Protein AF-A0A7X7KLT2-F1 (afdb_monomer_lite)

Secondary structure (DSSP, 8-state):
-HHHHHHHHHHHHHHHHHHHHHTT----HHHHHHHHHHHHH-STTTHHHHHHHHHHHHHHTT-SS-HHHHHHHHHHHHHHHHHHH--SS-HHHHHHHHHHHHHHHHHHHHHHHHTTT----HHHHHHHHHHHHHHHHHHHHHHHHHHHHHHHHHHHTTPPPGGGTTT--

pLDDT: mean 88.6, std 9.29, range [39.09, 97.25]

Foldseek 3Di:
DVLVLLLVLLVVQLVVCLVCVVVVQRFNSNLLSLLFCCLFPNCPSCVVVQVVSLVVSCVSVVQPDSLSVQLNVVSRVLSVVCSPPFQQADLQRQLQNQLVSLLSSLVSVLCSVPVVPDDDDPVSVVVSVVSNVSSNNSRSVVSSVSLVVSQVVCVVVVHTHSNCSVVPD

Radius of gyration: 15.7 Å; chains: 1; bounding box: 41×30×47 Å

Sequence (169 aa):
MLTVWLLCSIFLALVAEVILGNVGLRVPLFMLAAFYVTVVHGWRRPLAWLLLLGTCLDLAYGRSFPASLLAMPAVLPLAMFWRRHGDCRHAAAQALAGAAVGLLAALAAVLALVLPGARWDGALGGEVILMLAEGALGGGLVLPLLCLGLDAVAEAMVFDRYQQVRHGR

Structure (mmCIF, N/CA/C/O backbone):
data_AF-A0A7X7KLT2-F1
#
_entry.id   AF-A0A7X7KLT2-F1
#
loop_
_atom_site.group_PDB
_atom_site.id
_atom_site.type_symbol
_atom_site.label_atom_id
_atom_site.label_alt_id
_atom_site.label_comp_id
_atom_site.label_asym_id
_atom_site.label_entity_id
_atom_site.label_seq_id
_atom_site.pdbx_PDB_ins_code
_atom_site.Cartn_x
_atom_site.Cartn_y
_atom_site.Cartn_z
_atom_site.occupancy
_atom_site.B_iso_or_equiv
_atom_site.auth_seq_id
_atom_site.auth_comp_id
_atom_site.auth_asym_id
_atom_site.auth_atom_id
_atom_site.pdbx_PDB_model_num
ATOM 1 N N . MET A 1 1 ? -11.868 -13.060 15.964 1.00 84.12 1 MET A N 1
ATOM 2 C CA . MET A 1 1 ? -12.552 -12.135 15.034 1.00 84.12 1 MET A CA 1
ATOM 3 C C . MET A 1 1 ? -11.610 -11.090 14.456 1.00 84.12 1 MET A C 1
ATOM 5 O O . MET A 1 1 ? -11.436 -11.095 13.247 1.00 84.12 1 MET A O 1
ATOM 9 N N . LEU A 1 2 ? -10.911 -10.290 15.272 1.00 85.94 2 LEU A N 1
ATOM 10 C CA . LEU A 1 2 ? -9.993 -9.256 14.768 1.00 85.94 2 LEU A CA 1
ATOM 11 C C . LEU A 1 2 ? -8.937 -9.765 13.762 1.00 85.94 2 LEU A C 1
ATOM 13 O O . LEU A 1 2 ? -8.802 -9.204 12.683 1.00 85.94 2 LEU A O 1
ATOM 17 N N . THR A 1 3 ? -8.216 -10.849 14.073 1.00 86.69 3 THR A N 1
ATOM 18 C CA . THR A 1 3 ? -7.190 -11.411 13.168 1.00 86.69 3 THR A CA 1
ATOM 19 C C . THR A 1 3 ? -7.764 -11.844 11.820 1.00 86.69 3 THR A C 1
ATOM 21 O O . THR A 1 3 ? -7.119 -11.649 10.797 1.00 86.69 3 THR A O 1
ATOM 24 N N . VAL A 1 4 ? -8.980 -12.401 11.817 1.00 89.75 4 VAL A N 1
ATOM 25 C CA . VAL A 1 4 ? -9.672 -12.819 10.589 1.00 89.75 4 VAL A CA 1
ATOM 26 C C . VAL A 1 4 ? -9.991 -11.595 9.745 1.00 89.75 4 VAL A C 1
ATOM 28 O O . VAL A 1 4 ? -9.666 -11.576 8.568 1.00 89.75 4 VAL A O 1
ATOM 31 N N . TRP A 1 5 ? -10.536 -10.540 10.355 1.00 88.94 5 TRP A N 1
ATOM 32 C CA . TRP A 1 5 ? -10.810 -9.294 9.646 1.00 88.94 5 TRP A CA 1
ATOM 33 C C . TRP A 1 5 ? -9.538 -8.658 9.067 1.00 88.94 5 TRP A C 1
ATOM 35 O O . TRP A 1 5 ? -9.530 -8.280 7.897 1.00 88.94 5 TRP A O 1
ATOM 45 N N . LEU A 1 6 ? -8.447 -8.602 9.840 1.00 89.12 6 LEU A N 1
ATOM 46 C CA . LEU A 1 6 ? -7.153 -8.097 9.368 1.00 89.12 6 LEU A CA 1
ATOM 47 C C . LEU A 1 6 ? -6.644 -8.885 8.160 1.00 89.12 6 LEU A C 1
ATOM 49 O O . LEU A 1 6 ? -6.270 -8.295 7.149 1.00 89.12 6 LEU A O 1
ATOM 53 N N . LEU A 1 7 ? -6.658 -10.214 8.263 1.00 91.50 7 LEU A N 1
ATOM 54 C CA . LEU A 1 7 ? -6.195 -11.098 7.203 1.00 91.50 7 LEU A CA 1
ATOM 55 C C . LEU A 1 7 ? -7.076 -10.968 5.959 1.00 91.50 7 LEU A C 1
ATOM 57 O O . LEU A 1 7 ? -6.538 -10.810 4.871 1.00 91.50 7 LEU A O 1
ATOM 61 N N . CYS A 1 8 ? -8.402 -10.939 6.111 1.00 93.06 8 CYS A N 1
ATOM 62 C CA . CYS A 1 8 ? -9.330 -10.700 5.008 1.00 93.06 8 CYS A CA 1
ATOM 63 C C . CYS A 1 8 ? -9.088 -9.343 4.343 1.00 93.06 8 CYS A C 1
ATOM 65 O O . CYS A 1 8 ? -9.063 -9.273 3.122 1.00 93.06 8 CYS A O 1
ATOM 67 N N . SER A 1 9 ? -8.864 -8.280 5.116 1.00 92.62 9 SER A N 1
ATOM 68 C CA . SER A 1 9 ? -8.657 -6.928 4.578 1.00 92.62 9 SER A CA 1
ATOM 69 C C . SER A 1 9 ? -7.374 -6.849 3.751 1.00 92.62 9 SER A C 1
ATOM 71 O O . SER A 1 9 ? -7.382 -6.351 2.627 1.00 92.62 9 SER A O 1
ATOM 73 N N . ILE A 1 10 ? -6.276 -7.396 4.280 1.00 94.12 10 ILE A N 1
ATOM 74 C CA . ILE A 1 10 ? -4.982 -7.434 3.591 1.00 94.12 10 ILE A CA 1
ATOM 75 C C . ILE A 1 10 ? -5.048 -8.363 2.369 1.00 94.12 10 ILE A C 1
ATOM 77 O O . ILE A 1 10 ? -4.533 -8.020 1.308 1.00 94.12 10 ILE A O 1
ATOM 81 N N . PHE A 1 11 ? -5.694 -9.524 2.493 1.00 95.19 11 PHE A N 1
ATOM 82 C CA . PHE A 1 11 ? -5.851 -10.476 1.395 1.00 95.19 11 PHE A CA 1
ATOM 83 C C . PHE A 1 11 ? -6.709 -9.907 0.260 1.00 95.19 11 PHE A C 1
ATOM 85 O O . PHE A 1 11 ? -6.334 -10.017 -0.902 1.00 95.19 11 PHE A O 1
ATOM 92 N N . LEU A 1 12 ? -7.824 -9.244 0.576 1.00 95.62 12 LEU A N 1
ATOM 93 C CA . LEU A 1 12 ? -8.656 -8.578 -0.427 1.00 95.62 12 LEU A CA 1
ATOM 94 C C . LEU A 1 12 ? -7.902 -7.437 -1.112 1.00 95.62 12 LEU A C 1
ATOM 96 O O . LEU A 1 12 ? -8.010 -7.300 -2.326 1.00 95.62 12 LEU A O 1
ATOM 100 N N . ALA A 1 13 ? -7.103 -6.663 -0.371 1.00 96.06 13 ALA A N 1
ATOM 101 C CA . ALA A 1 13 ? -6.248 -5.633 -0.957 1.00 96.06 13 ALA A CA 1
ATOM 102 C C . ALA A 1 13 ? -5.198 -6.227 -1.909 1.00 96.06 13 ALA A C 1
ATOM 104 O O . ALA A 1 13 ? -4.985 -5.681 -2.986 1.00 96.06 13 ALA A O 1
ATOM 105 N N . LEU A 1 14 ? -4.597 -7.368 -1.551 1.00 95.50 14 LEU A N 1
ATOM 106 C CA . LEU A 1 14 ? -3.688 -8.117 -2.422 1.00 95.50 14 LEU A CA 1
ATOM 107 C C . LEU A 1 14 ? -4.389 -8.575 -3.704 1.00 95.50 14 LEU A C 1
ATOM 109 O O . LEU A 1 14 ? -3.888 -8.332 -4.797 1.00 95.50 14 LEU A O 1
ATOM 113 N N . VAL A 1 15 ? -5.550 -9.225 -3.587 1.00 96.25 15 VAL A N 1
ATOM 114 C CA . VAL A 1 15 ? -6.308 -9.720 -4.749 1.00 96.25 15 VAL A CA 1
ATOM 115 C C . VAL A 1 15 ? -6.725 -8.561 -5.653 1.00 96.25 15 VAL A C 1
ATOM 117 O O . VAL A 1 15 ? -6.555 -8.640 -6.867 1.00 96.25 15 VAL A O 1
ATOM 120 N N . ALA A 1 16 ? -7.223 -7.470 -5.070 1.00 95.12 16 ALA A N 1
ATOM 121 C CA . ALA A 1 16 ? -7.575 -6.267 -5.810 1.00 95.12 16 ALA A CA 1
ATOM 122 C C . ALA A 1 16 ? -6.353 -5.658 -6.512 1.00 95.12 16 ALA A C 1
ATOM 124 O O . ALA A 1 16 ? -6.463 -5.280 -7.675 1.00 95.12 16 ALA A O 1
ATOM 125 N N . GLU A 1 17 ? -5.189 -5.614 -5.853 1.00 95.88 17 GLU A N 1
ATOM 126 C CA . GLU A 1 17 ? -3.946 -5.149 -6.473 1.00 95.88 17 GLU A CA 1
ATOM 127 C C . GLU A 1 17 ? -3.595 -5.989 -7.699 1.00 95.88 17 GLU A C 1
ATOM 129 O O . GLU A 1 17 ? -3.353 -5.423 -8.756 1.00 95.88 17 GLU A O 1
ATOM 134 N N . VAL A 1 18 ? -3.628 -7.321 -7.591 1.00 94.50 18 VAL A N 1
ATOM 135 C CA . VAL A 1 18 ? -3.323 -8.226 -8.712 1.00 94.50 18 VAL A CA 1
ATOM 136 C C . VAL A 1 18 ? -4.307 -8.041 -9.872 1.00 94.50 18 VAL A C 1
ATOM 138 O O . VAL A 1 18 ? -3.893 -7.980 -11.029 1.00 94.50 18 VAL A O 1
ATOM 141 N N . ILE A 1 19 ? -5.608 -7.914 -9.587 1.00 95.12 19 ILE A N 1
ATOM 142 C CA . ILE A 1 19 ? -6.631 -7.673 -10.618 1.00 95.12 19 ILE A CA 1
ATOM 143 C C . ILE A 1 19 ? -6.380 -6.337 -11.327 1.00 95.12 19 ILE A C 1
ATOM 145 O O . ILE A 1 19 ? -6.415 -6.283 -12.556 1.00 95.12 19 ILE A O 1
ATOM 149 N N . LEU A 1 20 ? -6.100 -5.272 -10.569 1.00 92.75 20 LEU A N 1
ATOM 150 C CA . LEU A 1 20 ? -5.799 -3.953 -11.127 1.00 92.75 20 LEU A CA 1
ATOM 151 C C . LEU A 1 20 ? -4.501 -3.962 -11.941 1.00 92.75 20 LEU A C 1
ATOM 153 O O . LEU A 1 20 ? -4.463 -3.422 -13.047 1.00 92.75 20 LEU A O 1
ATOM 157 N N . GLY A 1 21 ? -3.468 -4.642 -11.446 1.00 89.50 21 GLY A N 1
ATOM 158 C CA . GLY A 1 21 ? -2.206 -4.815 -12.155 1.00 89.50 21 GLY A CA 1
ATOM 159 C C . GLY A 1 21 ? -2.388 -5.510 -13.505 1.00 89.50 21 GLY A C 1
ATOM 160 O O . GLY A 1 21 ? -1.784 -5.091 -14.491 1.00 89.50 21 GLY A O 1
ATOM 161 N N . ASN A 1 22 ? -3.286 -6.498 -13.584 1.00 89.81 22 ASN A N 1
ATOM 162 C CA . ASN A 1 22 ? -3.606 -7.199 -14.832 1.00 89.81 22 ASN A CA 1
ATOM 163 C C . ASN A 1 22 ? -4.332 -6.325 -15.869 1.00 89.81 22 ASN A C 1
ATOM 165 O O . ASN A 1 22 ? -4.235 -6.607 -17.061 1.00 89.81 22 ASN A O 1
ATOM 169 N N . VAL A 1 23 ? -5.030 -5.262 -15.451 1.00 90.88 23 VAL A N 1
ATOM 170 C CA . VAL A 1 23 ? -5.632 -4.269 -16.369 1.00 90.88 23 VAL A CA 1
ATOM 171 C C . VAL A 1 23 ? -4.722 -3.059 -16.621 1.00 90.88 23 VAL A C 1
ATOM 173 O O . VAL A 1 23 ? -5.145 -2.089 -17.244 1.00 90.88 23 VAL A O 1
ATOM 176 N N . GLY A 1 24 ? -3.469 -3.107 -16.154 1.00 85.31 24 GLY A N 1
ATOM 177 C CA . GLY A 1 24 ? -2.461 -2.062 -16.358 1.00 85.31 24 GLY A CA 1
ATOM 178 C C . GLY A 1 24 ? -2.439 -0.962 -15.292 1.00 85.31 24 GLY A C 1
ATOM 179 O O . GLY A 1 24 ? -1.626 -0.047 -15.392 1.00 85.31 24 GLY A O 1
ATOM 180 N N . LEU A 1 25 ? -3.276 -1.042 -14.254 1.00 85.88 25 LEU A N 1
ATOM 181 C CA . LEU A 1 25 ? -3.315 -0.062 -13.167 1.00 85.88 25 LEU A CA 1
ATOM 182 C C . LEU A 1 25 ? -2.371 -0.465 -12.029 1.00 85.88 25 LEU A C 1
ATOM 184 O O . LEU A 1 25 ? -2.602 -1.437 -11.313 1.00 85.88 25 LEU A O 1
ATOM 188 N N . ARG A 1 26 ? -1.317 0.326 -11.821 1.00 84.88 26 ARG A N 1
ATOM 189 C CA . ARG A 1 26 ? -0.277 0.076 -10.810 1.00 84.88 26 ARG A CA 1
ATOM 190 C C . ARG A 1 26 ? -0.577 0.822 -9.511 1.00 84.88 26 ARG A C 1
ATOM 192 O O . ARG A 1 26 ? 0.073 1.807 -9.176 1.00 84.88 26 ARG A O 1
ATOM 199 N N . VAL A 1 27 ? -1.584 0.355 -8.777 1.00 89.62 27 VAL A N 1
ATOM 200 C CA . VAL A 1 27 ? -1.962 0.930 -7.477 1.00 89.62 27 VAL A CA 1
ATOM 201 C C . VAL A 1 27 ? -1.469 0.022 -6.347 1.00 89.62 27 VAL A C 1
ATOM 203 O O . VAL A 1 27 ? -1.869 -1.139 -6.311 1.00 89.62 27 VAL A O 1
ATOM 206 N N . PRO A 1 28 ? -0.668 0.522 -5.388 1.00 93.56 28 PRO A N 1
ATOM 207 C CA . PRO A 1 28 ? -0.066 -0.300 -4.336 1.00 93.56 28 PRO A CA 1
ATOM 208 C C . PRO A 1 28 ? -1.045 -0.577 -3.176 1.00 93.56 28 PRO A C 1
ATOM 210 O O . PRO A 1 28 ? -0.759 -0.272 -2.015 1.00 93.56 28 PRO A O 1
ATOM 213 N N . LEU A 1 29 ? -2.231 -1.115 -3.480 1.00 95.44 29 LEU A N 1
ATOM 214 C CA . LEU A 1 29 ? -3.311 -1.368 -2.517 1.00 95.44 29 LEU A CA 1
ATOM 215 C C . LEU A 1 29 ? -2.866 -2.213 -1.324 1.00 95.44 29 LEU A C 1
ATOM 217 O O . LEU A 1 29 ? -3.241 -1.918 -0.189 1.00 95.44 29 LEU A O 1
ATOM 221 N N . PHE A 1 30 ? -2.054 -3.237 -1.558 1.00 96.19 30 PHE A N 1
ATOM 222 C CA . PHE A 1 30 ? -1.520 -4.102 -0.520 1.00 96.19 30 PHE A CA 1
ATOM 223 C C . PHE A 1 30 ? -0.668 -3.316 0.482 1.00 96.19 30 PHE A C 1
ATOM 225 O O . PHE A 1 30 ? -0.844 -3.463 1.693 1.00 96.19 30 PHE A O 1
ATOM 232 N N . MET A 1 31 ? 0.198 -2.418 0.000 1.00 96.25 31 MET A N 1
ATOM 233 C CA . MET A 1 31 ? 1.026 -1.563 0.862 1.00 96.25 31 MET A CA 1
ATOM 234 C C . MET A 1 31 ? 0.197 -0.527 1.618 1.00 96.25 31 MET A C 1
ATOM 236 O O . MET A 1 31 ? 0.464 -0.258 2.790 1.00 96.25 31 MET A O 1
ATOM 240 N N . LEU A 1 32 ? -0.836 0.027 0.982 1.00 96.75 32 LEU A N 1
ATOM 241 C CA . LEU A 1 32 ? -1.768 0.950 1.632 1.00 96.75 32 LEU A CA 1
ATOM 242 C C . LEU A 1 32 ? -2.570 0.251 2.741 1.00 96.75 32 LEU A C 1
ATOM 244 O O . LEU A 1 32 ? -2.704 0.791 3.839 1.00 96.75 32 LEU A O 1
ATOM 248 N N . ALA A 1 33 ? -3.039 -0.976 2.501 1.00 95.81 33 ALA A N 1
ATOM 249 C CA . ALA A 1 33 ? -3.709 -1.788 3.512 1.00 95.81 33 ALA A CA 1
ATOM 250 C C . ALA A 1 33 ? -2.756 -2.180 4.654 1.00 95.81 33 ALA A C 1
ATOM 252 O O . ALA A 1 33 ? -3.129 -2.104 5.827 1.00 95.81 33 ALA A O 1
ATOM 253 N N . ALA A 1 34 ? -1.507 -2.535 4.336 1.00 95.62 34 ALA A N 1
ATOM 254 C CA . ALA A 1 34 ? -0.466 -2.814 5.323 1.00 95.62 34 ALA A CA 1
ATOM 255 C C . ALA A 1 34 ? -0.194 -1.602 6.223 1.00 95.62 34 ALA A C 1
ATOM 257 O O . ALA A 1 34 ? -0.122 -1.738 7.450 1.00 95.62 34 ALA A O 1
ATOM 258 N N . PHE A 1 35 ? -0.094 -0.413 5.623 1.00 96.56 35 PHE A N 1
ATOM 259 C CA . PHE A 1 35 ? 0.034 0.853 6.333 1.00 96.56 35 PHE A CA 1
ATOM 260 C C . PHE A 1 35 ? -1.164 1.090 7.259 1.00 96.56 35 PHE A C 1
ATOM 262 O O . PHE A 1 35 ? -0.969 1.253 8.465 1.00 96.56 35 PHE A O 1
ATOM 269 N N . TYR A 1 36 ? -2.392 1.028 6.732 1.00 95.06 36 TYR A N 1
ATOM 270 C CA . TYR A 1 36 ? -3.626 1.221 7.500 1.00 95.06 36 TYR A CA 1
ATOM 271 C C . TYR A 1 36 ? -3.677 0.294 8.720 1.00 95.06 36 TYR A C 1
ATOM 273 O O . TYR A 1 36 ? -3.771 0.749 9.862 1.00 95.06 36 TYR A O 1
ATOM 281 N N . VAL A 1 37 ? -3.527 -1.015 8.500 1.00 94.06 37 VAL A N 1
ATOM 282 C CA . VAL A 1 37 ? -3.600 -2.021 9.565 1.00 94.06 37 VAL A CA 1
ATOM 283 C C . VAL A 1 37 ? -2.523 -1.781 10.626 1.00 94.06 37 VAL A C 1
ATOM 285 O O . VAL A 1 37 ? -2.793 -1.907 11.823 1.00 94.06 37 VAL A O 1
ATOM 288 N N . THR A 1 38 ? -1.318 -1.396 10.205 1.00 94.38 38 THR A N 1
ATOM 289 C CA . THR A 1 38 ? -0.202 -1.107 11.112 1.00 94.38 38 THR A CA 1
ATOM 290 C C . THR A 1 38 ? -0.449 0.146 11.951 1.00 94.38 38 THR A C 1
ATOM 292 O O . THR A 1 38 ? -0.102 0.159 13.137 1.00 94.38 38 THR A O 1
ATOM 295 N N . VAL A 1 39 ? -1.063 1.186 11.381 1.00 93.38 39 VAL A N 1
ATOM 296 C CA . VAL A 1 39 ? -1.429 2.401 12.124 1.00 93.38 39 VAL A CA 1
ATOM 297 C C . VAL A 1 39 ? -2.482 2.086 13.184 1.00 93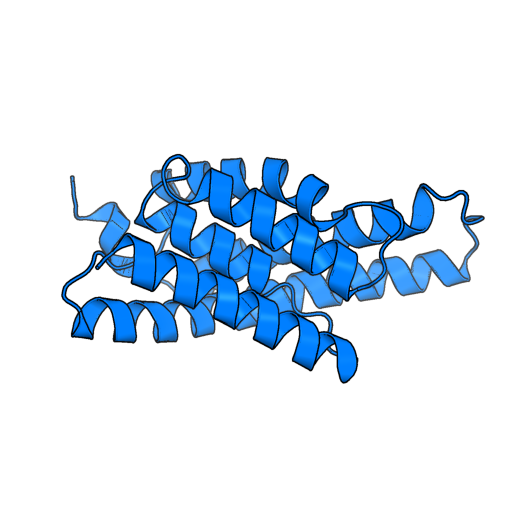.38 39 VAL A C 1
ATOM 299 O O . VAL A 1 39 ? -2.303 2.470 14.341 1.00 93.38 39 VAL A O 1
ATOM 302 N N . VAL A 1 40 ? -3.528 1.335 12.831 1.00 91.31 40 VAL A N 1
ATOM 303 C CA . VAL A 1 40 ? -4.626 1.032 13.762 1.00 91.31 40 VAL A CA 1
ATOM 304 C C . VAL A 1 40 ? -4.195 0.033 14.841 1.00 91.31 40 VAL A C 1
ATOM 306 O O . VAL A 1 40 ? -4.283 0.311 16.035 1.00 91.31 40 VAL A O 1
ATOM 309 N N . HIS A 1 41 ? -3.644 -1.115 14.443 1.00 89.12 41 HIS A N 1
ATOM 310 C CA . HIS A 1 41 ? -3.440 -2.262 15.337 1.00 89.12 41 HIS A CA 1
ATOM 311 C C . HIS A 1 41 ? -1.977 -2.475 15.758 1.00 89.12 41 HIS A C 1
ATOM 313 O O . HIS A 1 41 ? -1.678 -3.339 16.588 1.00 89.12 41 HIS A O 1
ATOM 319 N N . GLY A 1 42 ? -1.048 -1.671 15.232 1.00 90.00 42 GLY A N 1
ATOM 320 C CA . GLY A 1 42 ? 0.392 -1.867 15.396 1.00 90.00 42 GLY A CA 1
ATOM 321 C C . GLY A 1 42 ? 0.963 -2.948 14.475 1.00 90.00 42 GLY A C 1
ATOM 322 O O . GLY A 1 42 ? 0.241 -3.744 13.889 1.00 90.00 42 GLY A O 1
ATOM 323 N N . TRP A 1 43 ? 2.293 -2.994 14.372 1.00 90.00 43 TRP A N 1
ATOM 324 C CA . TRP A 1 43 ? 2.993 -3.861 13.415 1.00 90.00 43 TRP A CA 1
ATOM 325 C C . TRP A 1 43 ? 3.115 -5.320 13.871 1.00 90.00 43 TRP A C 1
ATOM 327 O O . TRP A 1 43 ? 3.100 -6.222 13.045 1.00 90.00 43 TRP A O 1
ATOM 337 N N . ARG A 1 44 ? 3.208 -5.582 15.183 1.00 90.62 44 ARG A N 1
ATOM 338 C CA . ARG A 1 44 ? 3.560 -6.918 15.711 1.00 90.62 44 ARG A CA 1
ATOM 339 C C . ARG A 1 44 ? 2.571 -8.022 15.334 1.00 90.62 44 ARG A C 1
ATOM 341 O O . ARG A 1 44 ? 2.989 -9.135 15.053 1.00 90.62 44 ARG A O 1
ATOM 348 N N . ARG A 1 45 ? 1.270 -7.722 15.360 1.00 85.44 45 ARG A N 1
ATOM 349 C CA . ARG A 1 45 ? 0.201 -8.693 15.072 1.00 85.44 45 ARG A CA 1
ATOM 350 C C . ARG A 1 45 ? 0.107 -9.058 13.579 1.00 85.44 45 ARG A C 1
ATOM 352 O O . ARG A 1 45 ? 0.076 -10.249 13.285 1.00 85.44 45 ARG A O 1
ATOM 359 N N . PRO A 1 46 ? 0.059 -8.095 12.638 1.00 90.25 46 PRO A N 1
ATOM 360 C CA . PRO A 1 46 ? -0.056 -8.398 11.212 1.00 90.25 46 PRO A CA 1
ATOM 361 C C . PRO A 1 46 ? 1.273 -8.785 10.547 1.00 90.25 46 PRO A C 1
ATOM 363 O O . PRO A 1 46 ? 1.225 -9.331 9.453 1.00 90.25 46 PRO A O 1
ATOM 366 N N . LEU A 1 47 ? 2.442 -8.531 11.159 1.00 92.19 47 LEU A N 1
ATOM 367 C CA . LEU A 1 47 ? 3.748 -8.650 10.489 1.00 92.19 47 LEU A CA 1
ATOM 368 C C . LEU A 1 47 ? 3.952 -9.973 9.745 1.00 92.19 47 LEU A C 1
ATOM 370 O O . LEU A 1 47 ? 4.294 -9.954 8.569 1.00 92.19 47 LEU A O 1
ATOM 374 N N . ALA A 1 48 ? 3.747 -11.108 10.417 1.00 92.69 48 ALA A N 1
ATOM 375 C CA . ALA A 1 48 ? 3.968 -12.418 9.805 1.00 92.69 48 ALA A CA 1
ATOM 376 C C . ALA A 1 48 ? 3.080 -12.617 8.564 1.00 92.69 48 ALA A C 1
ATOM 378 O O . ALA A 1 48 ? 3.548 -13.093 7.533 1.00 92.69 48 ALA A O 1
ATOM 379 N N . TRP A 1 49 ? 1.824 -12.171 8.642 1.00 93.56 49 TRP A N 1
ATOM 380 C CA . TRP A 1 49 ? 0.874 -12.231 7.533 1.00 93.56 49 TRP A CA 1
ATOM 381 C C . TRP A 1 49 ? 1.216 -11.246 6.417 1.00 93.56 49 TRP A C 1
ATOM 383 O O . TRP A 1 49 ? 1.084 -11.595 5.252 1.00 93.56 49 TRP A O 1
ATOM 393 N N . LEU A 1 50 ? 1.703 -10.049 6.746 1.00 94.19 50 LEU A N 1
ATOM 394 C CA . LEU A 1 50 ? 2.163 -9.066 5.762 1.00 94.19 50 LEU A CA 1
ATOM 395 C C . LEU A 1 50 ? 3.386 -9.561 4.990 1.00 94.19 50 LEU A C 1
ATOM 397 O O . LEU A 1 50 ? 3.461 -9.364 3.783 1.00 94.19 50 LEU A O 1
ATOM 401 N N . LEU A 1 51 ? 4.327 -10.228 5.659 1.00 94.06 51 LEU A N 1
ATOM 402 C CA . LEU A 1 51 ? 5.490 -10.812 4.992 1.00 94.06 51 LEU A CA 1
ATOM 403 C C . LEU A 1 51 ? 5.076 -11.966 4.072 1.00 94.06 51 LEU A C 1
ATOM 405 O O . LEU A 1 51 ? 5.493 -11.996 2.919 1.00 94.06 51 LEU A O 1
ATOM 409 N N . LEU A 1 52 ? 4.217 -12.868 4.555 1.00 94.56 52 LEU A N 1
ATOM 410 C CA . LEU A 1 52 ? 3.732 -14.010 3.776 1.00 94.56 52 LEU A CA 1
ATOM 411 C C . LEU A 1 52 ? 2.864 -13.586 2.582 1.00 94.56 52 LEU A C 1
ATOM 413 O O . LEU A 1 52 ? 3.027 -14.092 1.480 1.00 94.56 52 LEU A O 1
ATOM 417 N N . LEU A 1 53 ? 1.947 -12.639 2.764 1.00 95.06 53 LEU A N 1
ATOM 418 C CA . LEU A 1 53 ? 1.133 -12.141 1.656 1.00 95.06 53 LEU A CA 1
ATOM 419 C C . LEU A 1 53 ? 1.963 -11.274 0.699 1.00 95.06 53 LEU A C 1
ATOM 421 O O . LEU A 1 53 ? 1.735 -11.316 -0.505 1.00 95.06 53 LEU A O 1
ATOM 425 N N . GLY A 1 54 ? 2.976 -10.562 1.197 1.00 94.12 54 GLY A N 1
ATOM 426 C CA . GLY A 1 54 ? 3.911 -9.809 0.361 1.00 94.12 54 GLY A CA 1
ATOM 427 C C . GLY A 1 54 ? 4.721 -10.711 -0.569 1.00 94.12 54 GLY A C 1
ATOM 428 O O . GLY A 1 54 ? 4.865 -10.395 -1.747 1.00 94.12 54 GLY A O 1
ATOM 429 N N . THR A 1 55 ? 5.182 -11.870 -0.087 1.00 92.75 55 THR A N 1
ATOM 430 C CA . THR A 1 55 ? 5.835 -12.858 -0.960 1.00 92.75 55 THR A CA 1
ATOM 431 C C . THR A 1 55 ? 4.862 -13.458 -1.965 1.00 92.75 55 THR A C 1
ATOM 433 O O . THR A 1 55 ? 5.217 -13.588 -3.133 1.00 92.75 55 THR A O 1
ATOM 436 N N . CYS A 1 56 ? 3.629 -13.776 -1.559 1.00 94.56 56 CYS A N 1
ATOM 437 C CA . CYS A 1 56 ? 2.596 -14.229 -2.493 1.00 94.56 56 CYS A CA 1
ATOM 438 C C . CYS A 1 56 ? 2.328 -13.199 -3.599 1.00 94.56 56 CYS A C 1
ATOM 440 O O . CYS A 1 56 ? 2.169 -13.587 -4.752 1.00 94.56 56 CYS A O 1
ATOM 442 N N . LEU A 1 57 ? 2.309 -11.905 -3.267 1.00 93.94 57 LEU A N 1
ATOM 443 C CA . LEU A 1 57 ? 2.124 -10.825 -4.234 1.00 93.94 57 LEU A CA 1
ATOM 444 C C . LEU A 1 57 ? 3.285 -10.743 -5.233 1.00 93.94 57 LEU A C 1
ATOM 446 O O . LEU A 1 57 ? 3.055 -10.645 -6.436 1.00 93.94 57 LEU A O 1
ATOM 450 N N . ASP A 1 58 ? 4.529 -10.829 -4.758 1.00 91.88 58 ASP A N 1
ATOM 451 C CA . ASP A 1 58 ? 5.698 -10.815 -5.643 1.00 91.88 58 ASP A CA 1
ATOM 452 C C . ASP A 1 58 ? 5.730 -12.043 -6.571 1.00 91.88 58 ASP A C 1
ATOM 454 O O . ASP A 1 58 ? 6.037 -11.904 -7.757 1.00 91.88 58 ASP A O 1
ATOM 458 N N . LEU A 1 59 ? 5.334 -13.220 -6.067 1.00 91.88 59 LEU A N 1
ATOM 459 C CA . LEU A 1 59 ? 5.182 -14.438 -6.870 1.00 91.88 59 LEU A CA 1
ATOM 460 C C . LEU A 1 59 ? 4.047 -14.319 -7.896 1.00 91.88 59 LEU A C 1
ATOM 462 O O . LEU A 1 59 ? 4.224 -14.732 -9.039 1.00 91.88 59 LEU A O 1
ATOM 466 N N . ALA A 1 60 ? 2.907 -13.734 -7.519 1.00 91.50 60 ALA A N 1
ATOM 467 C CA . ALA A 1 60 ? 1.768 -13.529 -8.416 1.00 91.50 60 ALA A CA 1
ATOM 468 C C . ALA A 1 60 ? 2.118 -12.599 -9.588 1.00 91.50 60 ALA A C 1
ATOM 470 O O . ALA A 1 60 ? 1.676 -12.829 -10.710 1.00 91.50 60 ALA A O 1
ATOM 471 N N . TYR A 1 61 ? 2.961 -11.594 -9.343 1.00 87.38 61 TYR A N 1
ATOM 472 C CA . TYR A 1 61 ? 3.507 -10.728 -10.388 1.00 87.38 61 TYR A CA 1
ATOM 473 C C . TYR A 1 61 ? 4.698 -11.330 -11.148 1.00 87.38 61 TYR A C 1
ATOM 475 O O . TYR A 1 61 ? 5.242 -10.670 -12.032 1.00 87.38 61 TYR A O 1
ATOM 483 N N . GLY A 1 62 ? 5.136 -12.546 -10.808 1.00 85.88 62 GLY A N 1
ATOM 484 C CA . GLY A 1 62 ? 6.284 -13.197 -11.442 1.00 85.88 62 GLY A CA 1
ATOM 485 C C . GLY A 1 62 ? 7.595 -12.428 -11.265 1.00 85.88 62 GLY A C 1
ATOM 486 O O . GLY A 1 62 ? 8.476 -12.503 -12.123 1.00 85.88 62 GLY A O 1
ATOM 487 N N . ARG A 1 63 ? 7.729 -11.645 -10.187 1.00 83.56 63 ARG A N 1
ATOM 488 C CA . ARG A 1 63 ? 8.911 -10.805 -9.969 1.00 83.56 63 ARG A CA 1
ATOM 489 C C . ARG A 1 63 ? 10.108 -11.672 -9.596 1.00 83.56 63 ARG A C 1
ATOM 491 O O . ARG A 1 63 ? 10.045 -12.478 -8.672 1.00 83.56 63 ARG A O 1
ATOM 498 N N . SER A 1 64 ? 11.229 -11.446 -10.273 1.00 79.19 64 SER A N 1
ATOM 499 C CA . SER A 1 64 ? 12.520 -12.061 -9.939 1.00 79.19 64 SER A CA 1
ATOM 500 C C . SER A 1 64 ? 13.127 -11.498 -8.650 1.00 79.19 64 SER A C 1
ATOM 502 O O . SER A 1 64 ? 13.936 -12.164 -8.006 1.00 79.19 64 SER A O 1
ATOM 504 N N . PHE A 1 65 ? 12.729 -10.284 -8.261 1.00 82.56 65 PHE A N 1
ATOM 505 C CA . PHE A 1 65 ? 13.188 -9.609 -7.053 1.00 82.56 65 PHE A CA 1
ATOM 506 C C . PHE A 1 65 ? 11.991 -9.210 -6.173 1.00 82.56 65 PHE A C 1
ATOM 508 O O . PHE A 1 65 ? 11.023 -8.648 -6.697 1.00 82.56 65 PHE A O 1
ATOM 515 N N . PRO A 1 66 ? 12.015 -9.483 -4.853 1.00 87.12 66 PRO A N 1
ATOM 516 C CA . PRO A 1 66 ? 10.837 -9.357 -4.000 1.00 87.12 66 PRO A CA 1
ATOM 517 C C . PRO A 1 66 ? 10.581 -7.897 -3.591 1.00 87.12 66 PRO A C 1
ATOM 519 O O . PRO A 1 66 ? 10.901 -7.465 -2.481 1.00 87.12 66 PRO A O 1
ATOM 522 N N . ALA A 1 67 ? 10.025 -7.111 -4.515 1.00 87.69 67 ALA A N 1
ATOM 523 C CA . ALA A 1 67 ? 9.771 -5.683 -4.334 1.00 87.69 67 ALA A CA 1
ATOM 524 C C . ALA A 1 67 ? 8.876 -5.391 -3.119 1.00 87.69 67 ALA A C 1
ATOM 526 O O . ALA A 1 67 ? 9.124 -4.435 -2.381 1.00 87.69 67 ALA A O 1
ATOM 527 N N . SER A 1 68 ? 7.871 -6.232 -2.862 1.00 89.31 68 SER A N 1
ATOM 528 C CA . SER A 1 68 ? 6.984 -6.069 -1.709 1.00 89.31 68 SER A CA 1
ATOM 529 C C . SER A 1 68 ? 7.748 -6.230 -0.392 1.00 89.31 68 SER A C 1
ATOM 531 O O . SER A 1 68 ? 7.564 -5.450 0.542 1.00 89.31 68 SER A O 1
ATOM 533 N N . LEU A 1 69 ? 8.676 -7.188 -0.317 1.00 88.81 69 LEU A N 1
ATOM 534 C CA . LEU A 1 69 ? 9.518 -7.359 0.871 1.00 88.81 69 LEU A CA 1
ATOM 535 C C . LEU A 1 69 ? 10.512 -6.214 1.092 1.00 88.81 69 LEU A C 1
ATOM 537 O O . LEU A 1 69 ? 10.898 -5.979 2.234 1.00 88.81 69 LEU A O 1
ATOM 541 N N . LEU A 1 70 ? 10.911 -5.487 0.047 1.00 88.50 70 LEU A N 1
ATOM 542 C CA . LEU A 1 70 ? 11.773 -4.304 0.179 1.00 88.50 70 LEU A CA 1
ATOM 543 C C . LEU A 1 70 ? 11.011 -3.066 0.637 1.00 88.50 70 LEU A C 1
ATOM 545 O O . LEU A 1 70 ? 11.539 -2.262 1.402 1.00 88.50 70 LEU A O 1
ATOM 549 N N . ALA A 1 71 ? 9.778 -2.897 0.159 1.00 92.00 71 ALA A N 1
ATOM 550 C CA . ALA A 1 71 ? 8.951 -1.759 0.536 1.00 92.00 71 ALA A CA 1
ATOM 551 C C . ALA A 1 71 ? 8.500 -1.855 2.003 1.00 92.00 71 ALA A C 1
ATOM 553 O O . ALA A 1 71 ? 8.429 -0.841 2.700 1.00 92.00 71 ALA A O 1
ATOM 554 N N . MET A 1 72 ? 8.240 -3.067 2.506 1.00 92.56 72 MET A N 1
ATOM 555 C CA . MET A 1 72 ? 7.675 -3.275 3.844 1.00 92.56 72 M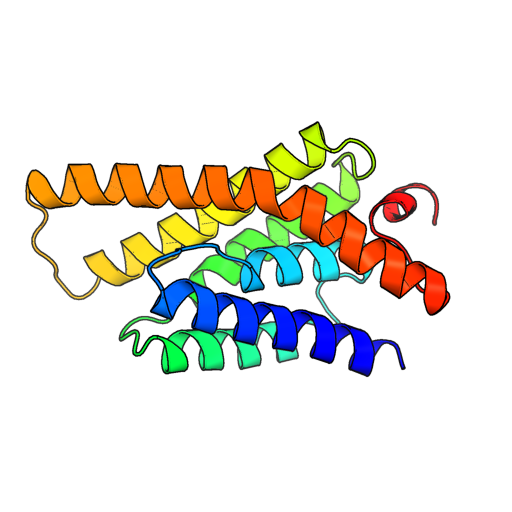ET A CA 1
ATOM 556 C C . MET A 1 72 ? 8.530 -2.686 4.992 1.00 92.56 72 MET A C 1
ATOM 558 O O . MET A 1 72 ? 7.974 -1.977 5.837 1.00 92.56 72 MET A O 1
ATOM 562 N N . PRO A 1 73 ? 9.866 -2.875 5.032 1.00 90.38 73 PRO A N 1
ATOM 563 C CA . PRO A 1 73 ? 10.754 -2.233 6.003 1.00 90.38 73 PRO A CA 1
ATOM 564 C C . PRO A 1 73 ? 10.741 -0.704 5.981 1.00 90.38 73 PRO A C 1
ATOM 566 O O . PRO A 1 73 ? 11.121 -0.107 6.982 1.00 90.38 73 PRO A O 1
ATOM 569 N N . ALA A 1 74 ? 10.315 -0.063 4.888 1.00 92.62 74 ALA A N 1
ATOM 570 C CA . ALA A 1 74 ? 10.167 1.391 4.811 1.00 92.62 74 ALA A CA 1
ATOM 571 C C . ALA A 1 74 ? 8.749 1.846 5.203 1.00 92.62 74 ALA A C 1
ATOM 573 O O . ALA A 1 74 ? 8.579 2.815 5.948 1.00 92.62 74 ALA A O 1
ATOM 574 N N . VAL A 1 75 ? 7.723 1.107 4.768 1.00 95.56 75 VAL A N 1
ATOM 575 C CA . VAL A 1 75 ? 6.312 1.407 5.057 1.00 95.56 75 VAL A CA 1
ATOM 576 C C . VAL A 1 75 ? 5.976 1.208 6.539 1.00 95.56 75 VAL A C 1
ATOM 578 O O . VAL A 1 75 ? 5.229 2.003 7.107 1.00 95.56 75 VAL A O 1
ATOM 581 N N . LEU A 1 76 ? 6.543 0.198 7.208 1.00 94.31 76 LEU A N 1
ATOM 582 C CA . LEU A 1 76 ? 6.256 -0.072 8.622 1.00 94.31 76 LEU A CA 1
ATOM 583 C C . LEU A 1 76 ? 6.741 1.048 9.567 1.00 94.31 76 LEU A C 1
ATOM 585 O O . LEU A 1 76 ? 5.941 1.506 10.388 1.00 94.31 76 LEU A O 1
ATOM 589 N N . PRO A 1 77 ? 7.993 1.544 9.486 1.00 94.19 77 PRO A N 1
ATOM 590 C CA . PRO A 1 77 ? 8.420 2.724 10.232 1.00 94.19 77 PRO A CA 1
ATOM 591 C C . PRO A 1 77 ? 7.594 3.960 9.910 1.00 94.19 77 PRO A C 1
ATOM 593 O O . PRO A 1 77 ? 7.228 4.680 10.837 1.00 94.19 77 PRO A O 1
ATOM 596 N N . LEU A 1 78 ? 7.247 4.177 8.637 1.00 95.00 78 LEU A N 1
ATOM 597 C CA . LEU A 1 78 ? 6.381 5.283 8.238 1.00 95.00 78 LEU A CA 1
ATOM 598 C C . LEU A 1 78 ? 5.011 5.182 8.921 1.00 95.00 78 LEU A C 1
ATOM 600 O O . LEU A 1 78 ? 4.557 6.156 9.512 1.00 95.00 78 LEU A O 1
ATOM 604 N N . ALA A 1 79 ? 4.393 4.000 8.938 1.00 94.50 79 ALA A N 1
ATOM 605 C CA . ALA A 1 79 ? 3.137 3.748 9.643 1.00 94.50 79 ALA A CA 1
ATOM 606 C C . ALA A 1 79 ? 3.268 3.963 11.156 1.00 94.50 79 ALA A C 1
ATOM 608 O O . ALA A 1 79 ? 2.406 4.576 11.782 1.00 94.50 79 ALA A O 1
ATOM 609 N N . MET A 1 80 ? 4.363 3.513 11.771 1.00 93.00 80 MET A N 1
ATOM 610 C CA . MET A 1 80 ? 4.614 3.743 13.197 1.00 93.00 80 MET A CA 1
ATOM 611 C C . MET A 1 80 ? 4.824 5.223 13.529 1.00 93.00 80 MET A C 1
ATOM 613 O O . MET A 1 80 ? 4.350 5.691 14.567 1.00 93.00 80 MET A O 1
ATOM 617 N N . PHE A 1 81 ? 5.532 5.952 12.668 1.00 93.50 81 PHE A N 1
ATOM 618 C CA . PHE A 1 81 ? 5.718 7.391 12.786 1.00 93.50 81 PHE A CA 1
ATOM 619 C C . PHE A 1 81 ? 4.380 8.118 12.637 1.00 93.50 81 PHE A C 1
ATOM 621 O O . PHE A 1 81 ? 4.031 8.936 13.490 1.00 93.50 81 PHE A O 1
ATOM 628 N N . TRP A 1 82 ? 3.602 7.755 11.614 1.00 93.88 82 TRP A N 1
ATOM 629 C CA . TRP A 1 82 ? 2.295 8.338 11.333 1.00 93.88 82 TRP A CA 1
ATOM 630 C C . TRP A 1 82 ? 1.298 8.076 12.455 1.00 93.88 82 TRP A C 1
ATOM 632 O O . TRP A 1 82 ? 0.583 8.974 12.876 1.00 93.88 82 TRP A O 1
ATOM 642 N N . ARG A 1 83 ? 1.321 6.877 13.038 1.00 89.88 83 ARG A N 1
ATOM 643 C CA . ARG A 1 83 ? 0.516 6.545 14.216 1.00 89.88 83 ARG A CA 1
ATOM 644 C C . ARG A 1 83 ? 0.774 7.486 15.398 1.00 89.88 83 ARG A C 1
ATOM 646 O O . ARG A 1 83 ? -0.118 7.695 16.213 1.00 89.88 83 ARG A O 1
ATOM 653 N N . ARG A 1 84 ? 2.000 8.001 15.541 1.00 87.44 84 ARG A N 1
ATOM 654 C CA . ARG A 1 84 ? 2.391 8.876 16.659 1.00 87.44 84 ARG A CA 1
ATOM 655 C C . ARG A 1 84 ? 2.158 10.358 16.368 1.00 87.44 84 ARG A C 1
ATOM 657 O O . ARG A 1 84 ? 1.757 11.076 17.277 1.00 87.44 84 ARG A O 1
ATOM 664 N N . HIS A 1 85 ? 2.423 10.805 15.142 1.00 87.94 85 HIS A N 1
ATOM 665 C CA . HIS A 1 85 ? 2.480 12.235 14.805 1.00 87.94 85 HIS A CA 1
ATOM 666 C C . HIS A 1 85 ? 1.514 12.658 13.694 1.00 87.94 85 HIS A C 1
ATOM 668 O O . HIS A 1 85 ? 1.287 13.849 13.506 1.00 87.94 85 HIS A O 1
ATOM 674 N N . GLY A 1 86 ? 0.972 11.706 12.941 1.00 85.19 86 GLY A N 1
ATOM 675 C CA . GLY A 1 86 ? 0.137 11.960 11.777 1.00 85.19 86 GLY A CA 1
ATOM 676 C C . GLY A 1 86 ? -1.301 12.312 12.140 1.00 85.19 86 GLY A C 1
ATOM 677 O O . GLY A 1 86 ? -1.856 11.860 13.145 1.00 85.19 86 GLY A O 1
ATOM 678 N N . ASP A 1 87 ? -1.928 13.105 11.276 1.00 87.94 87 ASP A N 1
ATOM 679 C CA . ASP A 1 87 ? -3.361 13.351 11.340 1.00 87.94 87 ASP A CA 1
ATOM 680 C C . ASP A 1 87 ? -4.104 12.244 10.583 1.00 87.94 87 ASP A C 1
ATOM 682 O O . ASP A 1 87 ? -3.859 11.993 9.401 1.00 87.94 87 ASP A O 1
ATOM 686 N N . CYS A 1 88 ? -4.990 11.550 11.294 1.00 85.69 88 CYS A N 1
ATOM 687 C CA . CYS A 1 88 ? -5.755 10.432 10.758 1.00 85.69 88 CYS A CA 1
ATOM 688 C C . CYS A 1 88 ? -7.186 10.817 10.352 1.00 85.69 88 CYS A C 1
ATOM 690 O O . CYS A 1 88 ? -7.903 9.966 9.837 1.00 85.69 88 CYS A O 1
ATOM 692 N N . ARG A 1 89 ? -7.611 12.070 10.573 1.00 84.31 89 ARG A N 1
ATOM 693 C CA . ARG A 1 89 ? -8.983 12.541 10.319 1.00 84.31 89 ARG A CA 1
ATOM 694 C C . ARG A 1 89 ? -9.133 13.232 8.974 1.00 84.31 89 ARG A C 1
ATOM 696 O O . ARG A 1 89 ? -10.134 13.042 8.294 1.00 84.31 89 ARG A O 1
ATOM 703 N N . HIS A 1 90 ? -8.152 14.044 8.599 1.00 88.44 90 HIS A N 1
ATOM 704 C CA . HIS A 1 90 ? -8.246 14.853 7.391 1.00 88.44 90 HIS A CA 1
ATOM 705 C C . HIS A 1 90 ? -7.827 14.053 6.156 1.00 88.44 90 HIS A C 1
ATOM 707 O O . HIS A 1 90 ? -6.709 13.540 6.090 1.00 88.44 90 HIS A O 1
ATOM 713 N N . ALA A 1 91 ? -8.696 14.018 5.142 1.00 90.12 91 ALA A N 1
ATOM 714 C CA . ALA A 1 91 ? -8.432 13.331 3.877 1.00 90.12 91 ALA A CA 1
ATOM 715 C C . ALA A 1 91 ? -7.148 13.833 3.192 1.00 90.12 91 ALA A C 1
ATOM 717 O O . ALA A 1 91 ? -6.407 13.039 2.629 1.00 90.12 91 ALA A O 1
ATOM 718 N N . ALA A 1 92 ? -6.827 15.127 3.305 1.00 92.31 92 ALA A N 1
ATOM 719 C CA . ALA A 1 92 ? -5.583 15.686 2.768 1.00 92.31 92 ALA A CA 1
ATOM 720 C C . ALA A 1 92 ? -4.327 15.116 3.457 1.00 92.31 92 ALA A C 1
ATOM 722 O O . ALA A 1 92 ? -3.338 14.807 2.796 1.00 92.31 92 ALA A O 1
ATOM 723 N N . ALA A 1 93 ? -4.368 14.923 4.779 1.00 92.06 93 ALA A N 1
ATOM 724 C CA . ALA A 1 93 ? -3.264 14.311 5.515 1.00 92.06 93 ALA A CA 1
ATOM 725 C C . ALA A 1 93 ? -3.130 12.819 5.173 1.00 92.06 93 ALA A C 1
ATOM 727 O O . ALA A 1 93 ? -2.023 12.327 4.960 1.00 92.06 93 ALA A O 1
ATOM 728 N N . GLN A 1 94 ? -4.259 12.116 5.044 1.00 93.38 94 GLN A N 1
ATOM 729 C CA . GLN A 1 94 ? -4.289 10.739 4.550 1.00 93.38 94 GLN A CA 1
ATOM 730 C C . GLN A 1 94 ? -3.732 10.645 3.125 1.00 93.38 94 GLN A C 1
ATOM 732 O O . GLN A 1 94 ? -2.956 9.742 2.843 1.00 93.38 94 GLN A O 1
ATOM 737 N N . ALA A 1 95 ? -4.043 11.596 2.244 1.00 95.31 95 ALA A N 1
ATOM 738 C CA . ALA A 1 95 ? -3.498 11.620 0.893 1.00 95.31 95 ALA A CA 1
ATOM 739 C C . ALA A 1 95 ? -1.974 11.795 0.894 1.00 95.31 95 ALA A C 1
ATOM 741 O O . ALA A 1 95 ? -1.279 11.138 0.126 1.00 95.31 95 ALA A O 1
ATOM 742 N N . LEU A 1 96 ? -1.426 12.606 1.802 1.00 95.31 96 LEU A N 1
ATOM 743 C CA . LEU A 1 96 ? 0.024 12.755 1.938 1.00 95.31 96 LEU A CA 1
ATOM 744 C C . LEU A 1 96 ? 0.693 11.458 2.416 1.00 95.31 96 LEU A C 1
ATOM 746 O O . LEU A 1 96 ? 1.703 11.040 1.848 1.00 95.31 96 LEU A O 1
ATOM 750 N N . ALA A 1 97 ? 0.115 10.786 3.415 1.00 95.25 97 ALA A N 1
ATOM 751 C CA . ALA A 1 97 ? 0.595 9.474 3.852 1.00 95.25 97 ALA A CA 1
ATOM 752 C C . ALA A 1 97 ? 0.508 8.434 2.730 1.00 95.25 97 ALA A C 1
ATOM 754 O O . ALA A 1 97 ? 1.452 7.680 2.502 1.00 95.25 97 ALA A O 1
ATOM 755 N N . GLY A 1 98 ? -0.609 8.427 2.003 1.00 96.62 98 GLY A N 1
ATOM 756 C CA . GLY A 1 98 ? -0.844 7.536 0.877 1.00 96.62 98 GLY A CA 1
ATOM 757 C C . GLY A 1 98 ? 0.172 7.753 -0.231 1.00 96.62 98 GLY A C 1
ATOM 758 O O . GLY A 1 98 ? 0.753 6.787 -0.716 1.00 96.62 98 GLY A O 1
ATOM 759 N N . ALA A 1 99 ? 0.457 9.009 -0.574 1.00 96.94 99 ALA A N 1
ATOM 760 C CA . ALA A 1 99 ? 1.459 9.353 -1.572 1.00 96.94 99 ALA A CA 1
ATOM 761 C C . ALA A 1 99 ? 2.861 8.904 -1.153 1.00 96.94 99 ALA A C 1
ATOM 763 O O . ALA A 1 99 ? 3.592 8.348 -1.969 1.00 96.94 99 ALA A O 1
ATOM 764 N N . ALA A 1 100 ? 3.219 9.064 0.124 1.00 96.88 100 ALA A N 1
ATOM 765 C CA . ALA A 1 100 ? 4.492 8.579 0.647 1.00 96.88 100 ALA A CA 1
ATOM 766 C C . ALA A 1 100 ? 4.604 7.045 0.568 1.00 96.88 100 ALA A C 1
ATOM 768 O O . ALA A 1 100 ? 5.613 6.527 0.093 1.00 96.88 100 ALA A O 1
ATOM 769 N N . VAL A 1 101 ? 3.565 6.308 0.976 1.00 97.25 101 VAL A N 1
ATOM 770 C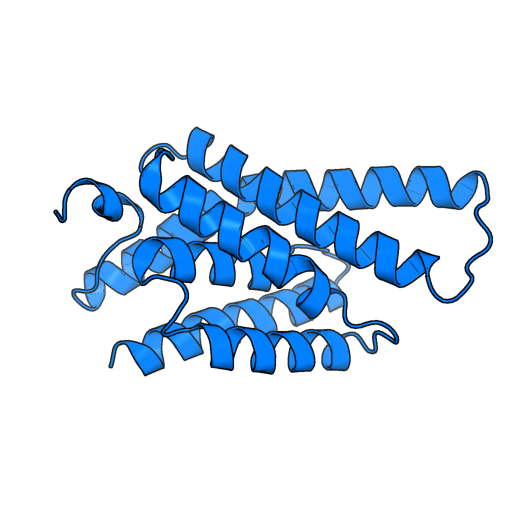 CA . VAL A 1 101 ? 3.531 4.838 0.862 1.00 97.25 101 VAL A CA 1
ATOM 771 C C . VAL A 1 101 ? 3.607 4.403 -0.600 1.00 97.25 101 VAL A C 1
ATOM 773 O O . VAL A 1 101 ? 4.362 3.491 -0.937 1.00 97.25 101 VAL A O 1
ATOM 776 N N . GLY A 1 102 ? 2.860 5.074 -1.475 1.00 96.56 102 GLY A N 1
ATOM 777 C CA . GLY A 1 102 ? 2.838 4.769 -2.895 1.00 96.56 102 GLY A CA 1
ATOM 778 C C . GLY A 1 102 ? 4.174 5.031 -3.586 1.00 96.56 102 GLY A C 1
ATOM 779 O O . GLY A 1 102 ? 4.624 4.206 -4.379 1.00 96.56 102 GLY A O 1
ATOM 780 N N . LEU A 1 103 ? 4.866 6.109 -3.210 1.00 95.88 103 LEU A N 1
ATOM 781 C CA . LEU A 1 103 ? 6.215 6.406 -3.684 1.00 95.88 103 LEU A CA 1
ATOM 782 C C . LEU A 1 103 ? 7.223 5.342 -3.229 1.00 95.88 103 LEU A C 1
ATOM 784 O O . LEU A 1 103 ? 8.044 4.902 -4.029 1.00 95.88 103 LEU A O 1
ATOM 788 N N . LEU A 1 104 ? 7.153 4.896 -1.970 1.00 95.88 104 LEU A N 1
ATOM 789 C CA . LEU A 1 104 ? 8.021 3.828 -1.457 1.00 95.88 104 LEU A CA 1
ATOM 790 C C . LEU A 1 104 ? 7.796 2.505 -2.198 1.00 95.88 104 LEU A C 1
ATOM 792 O O . LEU A 1 104 ? 8.759 1.823 -2.550 1.00 95.88 104 LEU A O 1
ATOM 796 N N . ALA A 1 105 ? 6.536 2.155 -2.466 1.00 94.44 105 ALA A N 1
ATOM 797 C CA . ALA A 1 105 ? 6.189 0.964 -3.233 1.00 94.44 105 ALA A CA 1
ATOM 798 C C . ALA A 1 105 ? 6.692 1.055 -4.685 1.00 94.44 105 ALA A C 1
ATOM 800 O O . ALA A 1 105 ? 7.293 0.106 -5.190 1.00 94.44 105 ALA A O 1
ATOM 801 N N . ALA A 1 106 ? 6.511 2.208 -5.336 1.00 93.06 106 ALA A N 1
ATOM 802 C CA . ALA A 1 106 ? 7.003 2.443 -6.689 1.00 93.06 106 ALA A CA 1
ATOM 803 C C . ALA A 1 106 ? 8.535 2.412 -6.755 1.00 93.06 106 ALA A C 1
ATOM 805 O O . ALA A 1 106 ? 9.094 1.782 -7.649 1.00 93.06 106 ALA A O 1
ATOM 806 N N . LEU A 1 107 ? 9.225 3.005 -5.777 1.00 93.00 107 LEU A N 1
ATOM 807 C CA . LEU A 1 107 ? 10.682 2.954 -5.687 1.00 93.00 107 LEU A CA 1
ATOM 808 C C . LEU A 1 107 ? 11.187 1.513 -5.541 1.00 93.00 107 LEU A C 1
ATOM 810 O O . LEU A 1 107 ? 12.139 1.127 -6.214 1.00 93.00 107 LEU A O 1
ATOM 814 N N . ALA A 1 108 ? 10.536 0.699 -4.708 1.00 91.81 108 ALA A N 1
ATOM 815 C CA . ALA A 1 108 ? 10.879 -0.713 -4.573 1.00 91.81 108 ALA A CA 1
ATOM 816 C C . ALA A 1 108 ? 10.660 -1.493 -5.881 1.00 91.81 108 ALA A C 1
ATOM 818 O O . ALA A 1 108 ? 11.486 -2.333 -6.238 1.00 91.81 108 ALA A O 1
ATOM 819 N N . ALA A 1 109 ? 9.591 -1.188 -6.622 1.00 88.31 109 ALA A N 1
ATOM 820 C CA . ALA A 1 109 ? 9.342 -1.775 -7.936 1.00 88.31 109 ALA A CA 1
ATOM 821 C C . ALA A 1 109 ? 10.401 -1.353 -8.971 1.00 88.31 109 ALA A C 1
ATOM 823 O O . ALA A 1 109 ? 10.894 -2.196 -9.715 1.00 88.31 109 ALA A O 1
ATOM 824 N N . VAL A 1 110 ? 10.810 -0.081 -8.981 1.00 88.38 110 VAL A N 1
ATOM 825 C CA . VAL A 1 110 ? 11.897 0.419 -9.841 1.00 88.38 110 VAL A CA 1
ATOM 826 C C . VAL A 1 110 ? 13.221 -0.263 -9.501 1.00 88.38 110 VAL A C 1
ATOM 828 O O . VAL A 1 110 ? 13.919 -0.732 -10.396 1.00 88.38 110 VAL A O 1
ATOM 831 N N . LEU A 1 111 ? 13.557 -0.392 -8.215 1.00 86.19 111 LEU A N 1
ATOM 832 C CA . LEU A 1 111 ? 14.754 -1.121 -7.789 1.00 86.19 111 LEU A CA 1
ATOM 833 C C . LEU A 1 111 ? 14.712 -2.582 -8.248 1.00 86.19 111 LEU A C 1
ATOM 835 O O . LEU A 1 111 ? 15.718 -3.094 -8.733 1.00 86.19 111 LEU A O 1
ATOM 839 N N . ALA A 1 112 ? 13.551 -3.231 -8.159 1.00 83.19 112 ALA A N 1
ATOM 840 C CA . ALA A 1 112 ? 13.359 -4.590 -8.652 1.00 83.19 112 ALA A CA 1
ATOM 841 C C . ALA A 1 112 ? 13.503 -4.720 -10.179 1.00 83.19 112 ALA A C 1
ATOM 843 O O . ALA A 1 112 ? 13.860 -5.797 -10.647 1.00 83.19 112 ALA A O 1
ATOM 844 N N . LEU A 1 113 ? 13.273 -3.650 -10.946 1.00 79.38 113 LEU A N 1
ATOM 845 C CA . LEU A 1 113 ? 13.519 -3.614 -12.393 1.00 79.38 113 LEU A CA 1
ATOM 846 C C . LEU A 1 113 ? 14.994 -3.364 -12.733 1.00 79.38 113 LEU A C 1
ATOM 848 O O . LEU A 1 113 ? 15.511 -3.923 -13.696 1.00 79.38 113 LEU A O 1
ATOM 852 N N . VAL A 1 114 ? 15.679 -2.538 -11.942 1.00 78.62 114 VAL A N 1
ATOM 853 C CA . VAL A 1 114 ? 17.058 -2.102 -12.207 1.00 78.62 114 VAL A CA 1
ATOM 854 C C . VAL A 1 114 ? 18.098 -3.126 -11.747 1.00 78.62 114 VAL A C 1
ATOM 856 O O . VAL A 1 114 ? 19.060 -3.408 -12.463 1.00 78.62 114 VAL A O 1
ATOM 859 N N . LEU A 1 115 ? 17.922 -3.691 -10.550 1.00 74.94 115 LEU A N 1
ATOM 860 C CA . LEU A 1 115 ? 18.896 -4.590 -9.919 1.00 74.94 115 LEU A CA 1
ATOM 861 C C . LEU A 1 115 ? 19.195 -5.883 -10.702 1.00 74.94 115 LEU A C 1
ATOM 863 O O . LEU A 1 115 ? 20.345 -6.319 -10.651 1.00 74.94 115 LEU A O 1
ATOM 867 N N . PRO A 1 116 ? 18.263 -6.478 -11.475 1.00 70.19 116 PRO A N 1
ATOM 868 C CA . PRO A 1 116 ? 18.552 -7.625 -12.342 1.00 70.19 116 PRO A CA 1
ATOM 869 C C . PRO A 1 116 ? 19.494 -7.337 -13.530 1.00 70.19 116 PRO A C 1
ATOM 871 O O . PRO A 1 116 ? 19.624 -8.182 -14.413 1.00 70.19 116 PRO A O 1
ATOM 874 N N . GLY A 1 117 ? 20.155 -6.173 -13.574 1.00 65.00 117 GLY A N 1
ATOM 875 C CA . GLY A 1 117 ? 21.152 -5.830 -14.593 1.00 65.00 117 GLY A CA 1
ATOM 876 C C . GLY A 1 117 ? 20.588 -5.073 -15.795 1.00 65.00 117 GLY A C 1
ATOM 877 O O . GLY A 1 117 ? 21.216 -5.069 -16.857 1.00 65.00 117 GLY A O 1
ATOM 878 N N . ALA A 1 118 ? 19.422 -4.434 -15.653 1.00 63.66 118 ALA A N 1
ATOM 879 C CA . ALA A 1 118 ? 18.868 -3.589 -16.705 1.00 63.66 118 ALA A CA 1
ATOM 880 C C . ALA A 1 118 ? 19.826 -2.421 -17.002 1.00 63.66 118 ALA A C 1
ATOM 882 O O . ALA A 1 118 ? 20.287 -1.714 -16.101 1.00 63.66 118 ALA A O 1
ATOM 883 N N . ARG A 1 119 ? 20.160 -2.231 -18.282 1.00 60.66 119 ARG A N 1
ATOM 884 C CA . ARG A 1 119 ? 21.019 -1.131 -18.731 1.00 60.66 119 ARG A CA 1
ATOM 885 C C . ARG A 1 119 ? 20.219 0.161 -18.678 1.00 60.66 119 ARG A C 1
ATOM 887 O O . ARG A 1 119 ? 19.287 0.300 -19.451 1.00 60.66 119 ARG A O 1
ATOM 894 N N . TRP A 1 120 ? 20.594 1.088 -17.800 1.00 66.56 120 TRP A N 1
ATOM 895 C CA . TRP A 1 120 ? 20.009 2.428 -17.765 1.00 66.56 120 TRP A CA 1
ATOM 896 C C . TRP A 1 120 ? 20.222 3.136 -19.106 1.00 66.56 120 TRP A C 1
ATOM 898 O O . TRP A 1 120 ? 21.356 3.444 -19.472 1.00 66.56 120 TRP A O 1
ATOM 908 N N . ASP A 1 121 ? 19.136 3.409 -19.818 1.00 69.88 121 ASP A N 1
ATOM 909 C CA . ASP A 1 121 ? 19.103 4.278 -20.989 1.00 69.88 121 ASP A CA 1
ATOM 910 C C . ASP A 1 121 ? 18.140 5.459 -20.755 1.00 69.88 121 ASP A C 1
ATOM 912 O O . ASP A 1 121 ? 17.432 5.535 -19.747 1.00 69.88 121 ASP A O 1
ATOM 916 N N . GLY A 1 122 ? 18.149 6.443 -21.658 1.00 66.81 122 GLY A N 1
ATOM 917 C CA . GLY A 1 122 ? 17.313 7.642 -21.518 1.00 66.81 122 GLY A CA 1
ATOM 918 C C . GLY A 1 122 ? 15.803 7.361 -21.562 1.00 66.81 122 GLY A C 1
ATOM 919 O O . GLY A 1 122 ? 15.033 8.146 -21.013 1.00 66.81 122 GLY A O 1
ATOM 920 N N . ALA A 1 123 ? 15.380 6.247 -22.170 1.00 70.75 123 ALA A N 1
ATOM 921 C CA . ALA A 1 123 ? 13.977 5.840 -22.240 1.00 70.75 123 ALA A CA 1
ATOM 922 C C . ALA A 1 123 ? 13.488 5.288 -20.890 1.00 70.75 123 ALA A C 1
ATOM 924 O O . ALA A 1 123 ? 12.423 5.685 -20.413 1.00 70.75 123 ALA A O 1
ATOM 925 N N . LEU A 1 124 ? 14.318 4.488 -20.212 1.00 75.38 124 LEU A N 1
ATOM 926 C CA . LEU A 1 124 ? 14.070 4.002 -18.852 1.00 75.38 124 LEU A CA 1
ATOM 927 C C . LEU A 1 124 ? 13.892 5.143 -17.842 1.00 75.38 124 LEU A C 1
ATOM 929 O O . LEU A 1 124 ? 13.076 5.039 -16.928 1.00 75.38 124 LEU A O 1
ATOM 933 N N . GLY A 1 125 ? 14.605 6.260 -18.014 1.00 80.00 125 GLY A N 1
ATOM 934 C CA . GLY A 1 125 ? 14.460 7.430 -17.142 1.00 80.00 125 GLY A CA 1
ATOM 935 C C . GLY A 1 125 ? 13.045 8.025 -17.151 1.00 80.00 125 GLY A C 1
ATOM 936 O O . GLY A 1 125 ? 12.503 8.345 -16.092 1.00 80.00 125 GLY A O 1
ATOM 937 N N . GLY A 1 126 ? 12.427 8.135 -18.333 1.00 82.88 126 GLY A N 1
ATOM 938 C CA . GLY A 1 126 ? 11.057 8.636 -18.475 1.00 82.88 126 GLY A CA 1
ATOM 939 C C . GLY A 1 126 ? 10.023 7.702 -17.843 1.00 82.88 126 GLY A C 1
ATOM 940 O O . GLY A 1 126 ? 9.141 8.158 -17.115 1.00 82.88 126 GLY A O 1
ATOM 941 N N . GLU A 1 127 ? 10.172 6.392 -18.051 1.00 85.00 127 GLU A N 1
ATOM 942 C CA . GLU A 1 127 ? 9.289 5.383 -17.455 1.00 85.00 127 GLU A CA 1
ATOM 943 C C . GLU A 1 127 ? 9.380 5.361 -15.925 1.00 85.00 127 GLU A C 1
ATOM 945 O O . GLU A 1 127 ? 8.354 5.281 -15.251 1.00 85.00 127 GLU A O 1
ATOM 950 N N . VAL A 1 128 ? 10.581 5.509 -15.355 1.00 88.44 128 VAL A N 1
ATOM 951 C CA . VAL A 1 128 ? 10.773 5.575 -13.898 1.00 88.44 128 VAL A CA 1
ATOM 952 C C . VAL A 1 128 ? 10.032 6.766 -13.293 1.00 88.44 128 VAL A C 1
ATOM 954 O O . VAL A 1 128 ? 9.360 6.611 -12.272 1.00 88.44 128 VAL A O 1
ATOM 957 N N . ILE A 1 129 ? 10.109 7.946 -13.915 1.00 89.25 129 ILE A N 1
ATOM 958 C CA . ILE A 1 129 ? 9.400 9.139 -13.428 1.00 89.25 129 ILE A CA 1
ATOM 959 C C . ILE A 1 129 ? 7.889 8.899 -13.434 1.00 89.25 129 ILE A C 1
ATOM 961 O O . ILE A 1 129 ? 7.222 9.207 -12.445 1.00 89.25 129 ILE A O 1
ATOM 965 N N . LEU A 1 130 ? 7.358 8.312 -14.511 1.00 89.94 130 LEU A N 1
ATOM 966 C CA . LEU A 1 130 ? 5.938 7.976 -14.606 1.00 89.94 130 LEU A CA 1
ATOM 967 C C . LEU A 1 130 ? 5.530 6.954 -13.541 1.00 89.94 130 LEU A C 1
ATOM 969 O O . LEU A 1 130 ? 4.544 7.180 -12.851 1.00 89.94 130 LEU A O 1
ATOM 973 N N . MET A 1 131 ? 6.319 5.900 -13.317 1.00 90.19 131 MET A N 1
ATOM 974 C CA . MET A 1 131 ? 6.040 4.903 -12.275 1.00 90.19 131 MET A CA 1
ATOM 975 C C . MET A 1 131 ? 6.015 5.513 -10.869 1.00 90.19 131 MET A C 1
ATOM 977 O O . MET A 1 131 ? 5.155 5.168 -10.058 1.00 90.19 131 MET A O 1
ATOM 981 N N . LEU A 1 132 ? 6.942 6.425 -10.567 1.00 93.50 132 LEU A N 1
ATOM 982 C CA . LEU A 1 132 ? 6.975 7.124 -9.281 1.00 93.50 132 LEU A CA 1
ATOM 983 C C . LEU A 1 132 ? 5.781 8.074 -9.125 1.00 93.50 132 LEU A C 1
ATOM 985 O O . LEU A 1 132 ? 5.173 8.117 -8.053 1.00 93.50 132 LEU A O 1
ATOM 989 N N . ALA A 1 133 ? 5.426 8.806 -10.184 1.00 93.44 133 ALA A N 1
ATOM 990 C CA . ALA A 1 133 ? 4.275 9.702 -10.193 1.00 93.44 133 ALA A CA 1
ATOM 991 C C . ALA A 1 133 ? 2.956 8.929 -10.041 1.00 93.44 133 ALA A C 1
ATOM 993 O O . ALA A 1 133 ? 2.135 9.291 -9.203 1.00 93.44 133 ALA A O 1
ATOM 994 N N . GLU A 1 134 ? 2.775 7.834 -10.783 1.00 91.94 134 GLU A N 1
ATOM 995 C CA . GLU A 1 134 ? 1.626 6.931 -10.667 1.00 91.94 134 GLU A CA 1
ATOM 996 C C . GLU A 1 134 ? 1.521 6.337 -9.265 1.00 91.94 134 GLU A C 1
ATOM 998 O O . GLU A 1 134 ? 0.445 6.358 -8.670 1.00 91.94 134 GLU A O 1
ATOM 1003 N N . GLY A 1 135 ? 2.637 5.868 -8.699 1.00 93.25 135 GLY A N 1
ATOM 1004 C CA . GLY A 1 135 ? 2.671 5.345 -7.338 1.00 93.25 135 GLY A CA 1
ATOM 1005 C C . GLY A 1 135 ? 2.248 6.388 -6.308 1.00 93.25 135 GLY A C 1
ATOM 1006 O O . GLY A 1 135 ? 1.388 6.114 -5.472 1.00 93.25 135 GLY A O 1
ATOM 1007 N N . ALA A 1 136 ? 2.803 7.600 -6.380 1.00 95.19 136 ALA A N 1
ATOM 1008 C CA . ALA A 1 136 ? 2.478 8.681 -5.454 1.00 95.19 136 ALA A CA 1
ATOM 1009 C C . ALA A 1 136 ? 1.025 9.165 -5.603 1.00 95.19 136 ALA A C 1
ATOM 1011 O O . ALA A 1 136 ? 0.310 9.298 -4.609 1.00 95.19 136 ALA A O 1
ATOM 1012 N N . LEU A 1 137 ? 0.557 9.397 -6.832 1.00 95.06 137 LEU A N 1
ATOM 1013 C CA . LEU A 1 137 ? -0.814 9.840 -7.094 1.00 95.06 137 LEU A CA 1
ATOM 1014 C C . LEU A 1 137 ? -1.826 8.749 -6.739 1.00 95.06 137 LEU A C 1
ATOM 1016 O O . LEU A 1 137 ? -2.796 9.019 -6.034 1.00 95.06 137 LEU A O 1
ATOM 1020 N N . GLY A 1 138 ? -1.572 7.511 -7.162 1.00 92.94 138 GLY A N 1
ATOM 1021 C CA . GLY A 1 138 ? -2.396 6.354 -6.835 1.00 92.94 138 GLY A CA 1
ATOM 1022 C C . GLY A 1 138 ? -2.469 6.139 -5.329 1.00 92.94 138 GLY A C 1
ATOM 1023 O O . GLY A 1 138 ? -3.556 6.036 -4.772 1.00 92.94 138 GLY A O 1
ATOM 1024 N N . GLY A 1 139 ? -1.329 6.172 -4.639 1.00 94.94 139 GLY A N 1
ATOM 1025 C CA . GLY A 1 139 ? -1.276 6.084 -3.184 1.00 94.94 139 GLY A CA 1
ATOM 1026 C C . GLY A 1 139 ? -2.074 7.187 -2.490 1.00 94.94 139 GLY A C 1
ATOM 1027 O O . GLY A 1 139 ? -2.882 6.906 -1.602 1.00 94.94 139 GLY A O 1
ATOM 1028 N N . GLY A 1 140 ? -1.877 8.440 -2.904 1.00 95.25 140 GLY A N 1
ATOM 1029 C CA . GLY A 1 140 ? -2.515 9.593 -2.274 1.00 95.25 140 GLY A CA 1
ATOM 1030 C C . GLY A 1 140 ? -4.017 9.690 -2.521 1.00 95.25 140 GLY A C 1
ATOM 1031 O O . GLY A 1 140 ? -4.758 10.081 -1.624 1.00 95.25 140 GLY A O 1
ATOM 1032 N N . LEU A 1 141 ? -4.493 9.288 -3.697 1.00 95.25 141 LEU A N 1
ATOM 1033 C CA . LEU A 1 141 ? -5.926 9.262 -3.996 1.00 95.25 141 LEU A CA 1
ATOM 1034 C C . LEU A 1 141 ? -6.630 8.082 -3.324 1.00 95.25 141 LEU A C 1
ATOM 1036 O O . LEU A 1 141 ? -7.771 8.207 -2.881 1.00 95.25 141 LEU A O 1
ATOM 1040 N N . VAL A 1 142 ? -5.956 6.937 -3.237 1.00 95.81 142 VAL A N 1
ATOM 1041 C CA . VAL A 1 142 ? -6.592 5.693 -2.806 1.00 95.81 142 VAL A CA 1
ATOM 1042 C C . VAL A 1 142 ? -6.573 5.518 -1.295 1.00 95.81 142 VAL A C 1
ATOM 1044 O O . VAL A 1 142 ? -7.542 4.986 -0.759 1.00 95.81 142 VAL A O 1
ATOM 1047 N N . LEU A 1 143 ? -5.544 5.992 -0.578 1.00 95.50 143 LEU A N 1
ATOM 1048 C CA . LEU A 1 143 ? -5.508 5.822 0.879 1.00 95.50 143 LEU A CA 1
ATOM 1049 C C . LEU A 1 143 ? -6.730 6.430 1.592 1.00 95.50 143 LEU A C 1
ATOM 1051 O O . LEU A 1 143 ? -7.310 5.726 2.415 1.00 95.50 143 LEU A O 1
ATOM 1055 N N . PRO A 1 144 ? -7.185 7.663 1.286 1.00 94.19 144 PRO A N 1
ATOM 1056 C CA . PRO A 1 144 ? -8.385 8.215 1.912 1.00 94.19 144 PRO A CA 1
ATOM 1057 C C . PRO A 1 144 ? -9.634 7.360 1.667 1.00 94.19 144 PRO A C 1
ATOM 1059 O O . PRO A 1 144 ? -10.401 7.104 2.593 1.00 94.19 144 PRO A O 1
ATOM 1062 N N . LEU A 1 145 ? -9.815 6.862 0.438 1.00 94.19 145 LEU A N 1
ATOM 1063 C CA . LEU A 1 145 ? -10.942 5.998 0.074 1.00 94.19 145 LEU A CA 1
ATOM 1064 C C . LEU A 1 145 ? -10.878 4.649 0.800 1.00 94.19 145 LEU A C 1
ATOM 1066 O O . LEU A 1 145 ? -11.889 4.164 1.308 1.00 94.19 145 LEU A O 1
ATOM 1070 N N . LEU A 1 146 ? -9.681 4.069 0.891 1.00 94.00 146 LEU A N 1
ATOM 1071 C CA . LEU A 1 146 ? -9.427 2.823 1.604 1.00 94.00 146 LEU A CA 1
ATOM 1072 C C . LEU A 1 146 ? -9.696 2.982 3.104 1.00 94.00 146 LEU A C 1
ATOM 1074 O O . LEU A 1 146 ? -10.362 2.132 3.689 1.00 94.00 146 LEU A O 1
ATOM 1078 N N . CYS A 1 147 ? -9.251 4.086 3.713 1.00 92.94 147 CYS A N 1
ATOM 1079 C CA . CYS A 1 147 ? -9.549 4.404 5.108 1.00 92.94 147 CYS A CA 1
ATOM 1080 C C . CYS A 1 147 ? -11.055 4.535 5.344 1.00 92.94 147 CYS A C 1
ATOM 1082 O O . CYS A 1 147 ? -11.554 3.954 6.299 1.00 92.94 147 CYS A O 1
ATOM 1084 N N . LEU A 1 148 ? -11.788 5.241 4.475 1.00 92.31 148 LEU A N 1
ATOM 1085 C CA . LEU A 1 148 ? -13.245 5.377 4.591 1.00 92.31 148 LEU A CA 1
ATOM 1086 C C . LEU A 1 148 ? -13.957 4.018 4.528 1.00 92.31 148 LEU A C 1
ATOM 1088 O O . LEU A 1 148 ? -14.815 3.734 5.361 1.00 92.31 148 LEU A O 1
ATOM 1092 N N . GLY A 1 149 ? -13.587 3.168 3.567 1.00 90.50 149 GLY A N 1
ATOM 1093 C CA . GLY A 1 149 ? -14.186 1.842 3.416 1.00 90.50 149 GLY A CA 1
ATOM 1094 C C . GLY A 1 149 ? -13.874 0.911 4.590 1.00 90.50 149 GLY A C 1
ATOM 1095 O O . GLY A 1 149 ? -14.774 0.268 5.129 1.00 90.50 149 GLY A O 1
ATOM 1096 N N . LEU A 1 150 ? -12.609 0.853 5.017 1.00 91.25 150 LEU A N 1
ATOM 1097 C CA . LEU A 1 150 ? -12.198 -0.008 6.125 1.00 91.25 150 LEU A CA 1
ATOM 1098 C C . LEU A 1 150 ? -12.711 0.490 7.481 1.00 91.25 150 LEU A C 1
ATOM 1100 O O . LEU A 1 150 ? -13.086 -0.348 8.300 1.00 91.25 150 LEU A O 1
ATOM 1104 N N . ASP A 1 151 ? -12.786 1.806 7.708 1.00 90.12 151 ASP A N 1
ATOM 1105 C CA . ASP A 1 151 ? -13.366 2.371 8.933 1.00 90.12 151 ASP A CA 1
ATOM 1106 C C . ASP A 1 151 ? -14.871 2.081 9.021 1.00 90.12 151 ASP A C 1
ATOM 1108 O O . ASP A 1 151 ? -15.352 1.752 10.103 1.00 90.12 151 ASP A O 1
ATOM 1112 N N . ALA A 1 152 ? -15.610 2.122 7.903 1.00 88.56 152 ALA A N 1
ATOM 1113 C CA . ALA A 1 152 ? -17.034 1.775 7.883 1.00 88.56 152 ALA A CA 1
ATOM 1114 C C . ALA A 1 152 ? -17.280 0.301 8.260 1.00 88.56 152 ALA A C 1
ATOM 1116 O O . ALA A 1 152 ? -18.185 -0.013 9.035 1.00 88.56 152 ALA A O 1
ATOM 1117 N N . VAL A 1 153 ? -16.445 -0.616 7.756 1.00 88.94 153 VAL A N 1
ATOM 1118 C CA . VAL A 1 153 ? -16.516 -2.041 8.127 1.00 88.94 153 VAL A CA 1
ATOM 1119 C C . VAL A 1 153 ? -16.076 -2.257 9.577 1.00 88.94 153 VAL A C 1
ATOM 1121 O O . VAL A 1 153 ? -16.684 -3.054 10.292 1.00 88.94 153 VAL A O 1
ATOM 1124 N N . ALA A 1 154 ? -15.034 -1.552 10.027 1.00 87.19 154 ALA A N 1
ATOM 1125 C CA . ALA A 1 154 ? -14.566 -1.617 11.408 1.00 87.19 154 ALA A CA 1
ATOM 1126 C C . ALA A 1 154 ? -15.641 -1.128 12.389 1.00 87.19 154 ALA A C 1
ATOM 1128 O O . ALA A 1 154 ? -15.854 -1.768 13.415 1.00 87.19 154 ALA A O 1
ATOM 1129 N N . GLU A 1 155 ? -16.367 -0.059 12.050 1.00 87.75 155 GLU A N 1
ATOM 1130 C CA . GLU A 1 155 ? -17.485 0.461 12.842 1.00 87.75 155 GLU A CA 1
ATOM 1131 C C . GLU A 1 155 ? -18.615 -0.560 12.981 1.00 87.75 155 GLU A C 1
ATOM 1133 O O . GLU A 1 155 ? -19.062 -0.830 14.095 1.00 87.75 155 GLU A O 1
ATOM 1138 N N . ALA A 1 156 ? -19.012 -1.199 11.876 1.00 88.00 156 ALA A N 1
ATOM 1139 C CA . ALA A 1 156 ? -20.032 -2.248 11.891 1.00 88.00 156 ALA A CA 1
ATOM 1140 C C . ALA A 1 156 ? -19.639 -3.456 12.764 1.00 88.00 156 ALA A C 1
ATOM 1142 O O . ALA A 1 156 ? -20.507 -4.149 13.292 1.00 88.00 156 ALA A O 1
ATOM 1143 N N . MET A 1 157 ? -18.336 -3.705 12.931 1.00 84.75 157 MET A N 1
ATOM 1144 C CA . MET A 1 157 ? -17.797 -4.793 13.753 1.00 84.75 157 MET A CA 1
ATOM 1145 C C . MET A 1 157 ? -17.295 -4.353 15.136 1.00 84.75 157 MET A C 1
ATOM 1147 O O . MET A 1 157 ? -16.761 -5.183 15.874 1.00 84.75 157 MET A O 1
ATOM 1151 N N . VAL A 1 158 ? -17.494 -3.083 15.513 1.00 86.12 158 VAL A N 1
ATOM 1152 C CA . VAL A 1 158 ? -17.073 -2.504 16.804 1.00 86.12 158 VAL A CA 1
ATOM 1153 C C . VAL A 1 158 ? -15.555 -2.641 17.041 1.00 86.12 158 VAL A C 1
ATOM 1155 O O . VAL A 1 158 ? -15.093 -2.936 18.143 1.00 86.12 158 VAL A O 1
ATOM 1158 N N . PHE A 1 159 ? -14.757 -2.458 15.987 1.00 85.06 159 PHE A N 1
ATOM 1159 C CA . PHE A 1 159 ? -13.293 -2.419 16.054 1.00 85.06 159 PHE A CA 1
ATOM 1160 C C . PHE A 1 159 ? -12.750 -0.987 16.064 1.00 85.06 159 PHE A C 1
ATOM 1162 O O . PHE A 1 159 ? -13.441 -0.033 15.703 1.00 85.06 159 PHE A O 1
ATOM 1169 N N . ASP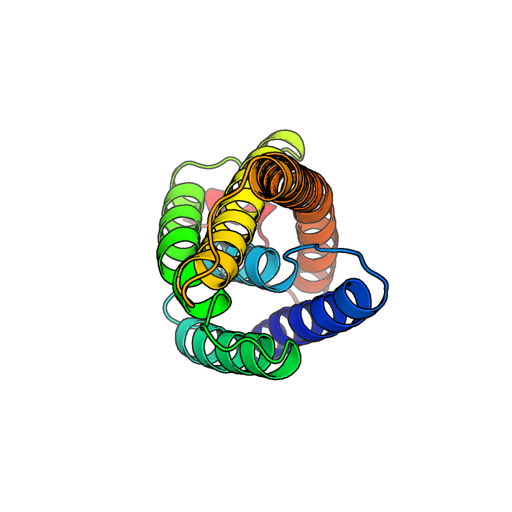 A 1 160 ? -11.483 -0.849 16.463 1.00 84.75 160 ASP A N 1
ATOM 1170 C CA . ASP A 1 160 ? -10.778 0.430 16.444 1.00 84.75 160 ASP A CA 1
ATOM 1171 C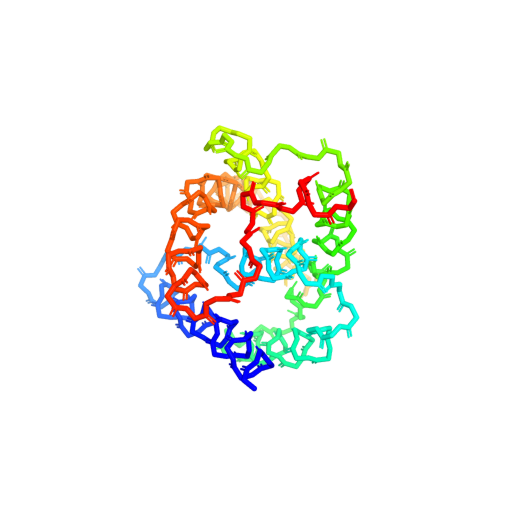 C . ASP A 1 160 ? -10.687 0.980 15.013 1.00 84.75 160 ASP A C 1
ATOM 1173 O O . ASP A 1 160 ? -10.351 0.261 14.067 1.00 84.75 160 ASP A O 1
ATOM 1177 N N . ARG A 1 161 ? -10.957 2.280 14.871 1.00 85.94 161 ARG A N 1
ATOM 1178 C CA . ARG A 1 161 ? -10.936 2.995 13.589 1.00 85.94 161 ARG A CA 1
ATOM 1179 C C . ARG A 1 161 ? -9.659 3.795 13.416 1.00 85.94 161 ARG A C 1
ATOM 1181 O O . ARG A 1 161 ? -9.148 4.379 14.376 1.00 85.94 161 ARG A O 1
ATOM 1188 N N . TYR A 1 162 ? -9.208 3.930 12.177 1.00 82.44 162 TYR A N 1
ATOM 1189 C CA . TYR A 1 162 ? -8.074 4.765 11.798 1.00 82.44 162 TYR A CA 1
ATOM 1190 C C . TYR A 1 162 ? -8.252 6.215 12.241 1.00 82.44 162 TYR A C 1
ATOM 1192 O O . TYR A 1 162 ? -7.362 6.786 12.873 1.00 82.44 162 TYR A O 1
ATOM 1200 N N . GLN A 1 163 ? -9.439 6.788 12.046 1.00 81.62 163 GLN A N 1
ATOM 1201 C CA . GLN A 1 163 ? -9.742 8.154 12.492 1.00 81.62 163 GLN A CA 1
ATOM 1202 C C . GLN A 1 163 ? -9.721 8.352 14.024 1.00 81.62 163 GLN A C 1
ATOM 1204 O O . GLN A 1 163 ? -9.655 9.493 14.501 1.00 81.62 163 GLN A O 1
ATOM 1209 N N . GLN A 1 164 ? -9.773 7.270 14.811 1.00 80.56 164 GLN A N 1
ATOM 1210 C CA . GLN A 1 164 ? -9.854 7.306 16.277 1.00 80.56 164 GLN A CA 1
ATOM 1211 C C . GLN A 1 164 ? -8.538 6.997 16.998 1.00 80.56 164 GLN A C 1
ATOM 1213 O O . GLN A 1 164 ? -8.457 7.225 18.204 1.00 80.56 164 GLN A O 1
ATOM 1218 N N . VAL A 1 165 ? -7.488 6.572 16.287 1.00 77.62 165 VAL A N 1
ATOM 1219 C CA . VAL A 1 165 ? -6.205 6.127 16.875 1.00 77.62 165 VAL A CA 1
ATOM 1220 C C . VAL A 1 165 ? -5.563 7.157 17.827 1.00 77.62 165 VAL A C 1
ATOM 1222 O O . VAL A 1 165 ? -4.803 6.777 18.716 1.00 77.62 165 VAL A O 1
ATOM 1225 N N . ARG A 1 166 ? -5.886 8.454 17.702 1.00 61.91 166 ARG A N 1
ATOM 1226 C CA . ARG A 1 166 ? -5.364 9.524 18.575 1.00 61.91 166 ARG A CA 1
ATOM 1227 C C . ARG A 1 166 ? -6.168 9.767 19.864 1.00 61.91 166 ARG A C 1
ATOM 1229 O O . ARG A 1 166 ? -5.627 10.369 20.781 1.00 61.91 166 ARG A O 1
ATOM 1236 N N . HIS A 1 167 ? -7.422 9.319 19.951 1.00 50.25 167 HIS A N 1
ATOM 1237 C CA . HIS A 1 167 ? -8.288 9.549 21.127 1.00 50.25 167 HIS A CA 1
ATOM 1238 C C . HIS A 1 167 ? -8.371 8.348 22.075 1.00 50.25 167 HIS A C 1
ATOM 1240 O O . HIS A 1 167 ? -8.932 8.464 23.156 1.00 50.25 167 HIS A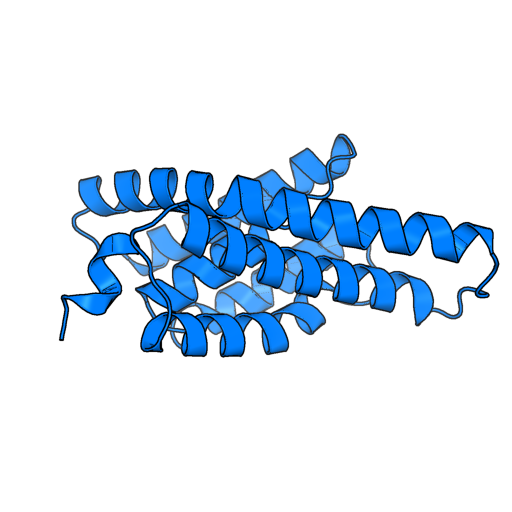 O 1
ATOM 1246 N N . GLY A 1 168 ? -7.804 7.205 21.686 1.00 47.31 168 GLY A N 1
ATOM 1247 C CA . GLY A 1 168 ? -7.702 6.008 22.519 1.00 47.31 168 GLY A CA 1
ATOM 1248 C C . GLY A 1 168 ? -6.331 5.874 23.179 1.00 47.31 168 GLY A C 1
ATOM 1249 O O . GLY A 1 168 ? -5.584 4.957 22.832 1.00 47.31 168 GLY A O 1
ATOM 1250 N N . ARG A 1 169 ? -5.982 6.792 24.086 1.00 39.09 169 ARG A N 1
ATOM 1251 C CA . ARG A 1 169 ? -5.000 6.574 25.162 1.00 39.09 169 ARG A CA 1
ATOM 1252 C C . ARG A 1 169 ? -5.380 7.379 26.387 1.00 39.09 169 ARG A C 1
ATOM 1254 O O . ARG A 1 169 ? -5.613 8.593 26.213 1.00 39.09 169 ARG A O 1
#